Protein AF-A0A7C4VPA8-F1 (afdb_monomer_lite)

Sequence (108 aa):
MKSLGVGVYWDEACSRPVSSLDWGVVEPGAQKNFTFYVRNEGNMPGYLSLSAVNWNPPIASSYMTLTWDYKGQVLEPYKSIKVTLTLLISQDIQGITNFNFDTVIGIG

Secondary structure (DSSP, 8-state):
-----EEEESSTTS-SB----------TT-EEEEEEEEEE-SSS-B-EEEEEEEEESGGGGGTEEEEE------B-TT-EEEEEEEEEE-TT--S-S--EEEEEEEE-

Structure (mmCIF, N/CA/C/O backbone):
data_AF-A0A7C4VPA8-F1
#
_entry.id   AF-A0A7C4VPA8-F1
#
loop_
_atom_site.group_PDB
_atom_site.id
_atom_site.type_symbol
_atom_site.label_atom_id
_atom_site.label_alt_id
_atom_site.label_comp_id
_atom_site.label_asym_id
_atom_site.label_entity_id
_atom_site.label_seq_id
_atom_site.pdbx_PDB_ins_code
_atom_site.Cartn_x
_atom_site.Cartn_y
_atom_site.Cartn_z
_atom_site.occupancy
_atom_site.B_iso_or_equiv
_atom_site.auth_seq_id
_atom_site.auth_comp_id
_atom_site.auth_asym_id
_atom_site.auth_atom_id
_atom_site.pdbx_PDB_model_num
ATOM 1 N N . MET A 1 1 ? 13.398 12.696 -21.814 1.00 53.22 1 MET A N 1
ATOM 2 C CA . MET A 1 1 ? 12.309 12.939 -20.842 1.00 53.22 1 MET A CA 1
ATOM 3 C C . MET A 1 1 ? 12.506 11.975 -19.681 1.00 53.22 1 MET A C 1
ATOM 5 O O . MET A 1 1 ? 12.813 10.819 -19.946 1.00 53.22 1 MET A O 1
ATOM 9 N N . LYS A 1 2 ? 12.423 12.442 -18.432 1.00 66.31 2 LYS A N 1
ATOM 10 C CA . LYS A 1 2 ? 12.457 11.576 -17.243 1.00 66.31 2 LYS A CA 1
ATOM 11 C C . LYS A 1 2 ? 11.022 11.162 -16.927 1.00 66.31 2 LYS A C 1
ATOM 13 O O . LYS A 1 2 ? 10.170 12.042 -16.845 1.00 66.31 2 LYS A O 1
ATOM 18 N N . SER A 1 3 ? 10.760 9.867 -16.796 1.00 69.94 3 SER A N 1
ATOM 19 C CA . SER A 1 3 ? 9.455 9.348 -16.384 1.00 69.94 3 SER A CA 1
ATOM 20 C C . SER A 1 3 ? 9.617 8.613 -15.062 1.00 69.94 3 SER A C 1
ATOM 22 O O . SER A 1 3 ? 10.411 7.679 -14.963 1.00 69.94 3 SER A O 1
ATOM 24 N N . LEU A 1 4 ? 8.869 9.052 -14.053 1.00 76.88 4 LEU A N 1
ATOM 25 C CA . LEU A 1 4 ? 8.659 8.313 -12.815 1.00 76.88 4 LEU A CA 1
ATOM 26 C C . LEU A 1 4 ? 7.308 7.613 -12.936 1.00 76.88 4 LEU A C 1
ATOM 28 O O . LEU A 1 4 ? 6.328 8.226 -13.356 1.00 76.88 4 LEU A O 1
ATOM 32 N N . GLY A 1 5 ? 7.277 6.328 -12.616 1.00 88.00 5 GLY A N 1
ATOM 33 C CA . GLY A 1 5 ? 6.080 5.508 -12.697 1.00 88.00 5 GLY A CA 1
ATOM 34 C C . GLY A 1 5 ? 6.273 4.262 -11.856 1.00 88.00 5 GLY A C 1
ATOM 35 O O . GLY A 1 5 ? 7.365 3.692 -11.826 1.00 88.00 5 GLY A O 1
ATOM 36 N N . VAL A 1 6 ? 5.225 3.860 -11.153 1.00 94.31 6 VAL A N 1
ATOM 37 C CA . VAL A 1 6 ? 5.235 2.659 -10.331 1.00 94.31 6 VAL A CA 1
ATOM 38 C C . VAL A 1 6 ? 3.934 1.905 -10.545 1.00 94.31 6 VAL A C 1
ATOM 40 O O . VAL A 1 6 ? 2.854 2.489 -10.505 1.00 94.31 6 VAL A O 1
ATOM 43 N N . GLY A 1 7 ? 4.059 0.607 -10.792 1.00 95.81 7 GLY A N 1
ATOM 44 C CA . GLY A 1 7 ? 2.936 -0.310 -10.924 1.00 95.81 7 GLY A CA 1
ATOM 45 C C . GLY A 1 7 ? 2.923 -1.301 -9.768 1.00 95.81 7 GLY A C 1
ATOM 46 O O . GLY A 1 7 ? 3.981 -1.705 -9.282 1.00 95.81 7 GLY A O 1
ATOM 47 N N . VAL A 1 8 ? 1.731 -1.710 -9.340 1.00 96.75 8 VAL A N 1
ATOM 48 C CA . VAL A 1 8 ? 1.529 -2.704 -8.277 1.00 96.75 8 VAL A CA 1
ATOM 49 C C . VAL A 1 8 ? 0.746 -3.878 -8.853 1.00 96.75 8 VAL A C 1
ATOM 51 O O . VAL A 1 8 ? -0.290 -3.678 -9.488 1.00 96.75 8 VAL A O 1
ATOM 54 N N . TYR A 1 9 ? 1.234 -5.098 -8.634 1.00 97.62 9 TYR A N 1
ATOM 55 C CA . TYR A 1 9 ? 0.730 -6.310 -9.276 1.00 97.62 9 TYR A CA 1
ATOM 56 C C . TYR A 1 9 ? 0.579 -7.466 -8.296 1.00 97.62 9 TYR A C 1
ATOM 58 O O . TYR A 1 9 ? 1.309 -7.582 -7.312 1.00 97.62 9 TYR A O 1
ATOM 66 N N . TRP A 1 10 ? -0.354 -8.359 -8.613 1.00 95.75 10 TRP A N 1
ATOM 67 C CA . TRP A 1 10 ? -0.565 -9.605 -7.880 1.00 95.75 10 TRP A CA 1
ATOM 68 C C . TRP A 1 10 ? 0.465 -10.688 -8.215 1.00 95.75 10 TRP A C 1
ATOM 70 O O . TRP A 1 10 ? 0.662 -11.611 -7.429 1.00 95.75 10 TRP A O 1
ATOM 80 N N . ASP A 1 11 ? 1.100 -10.602 -9.383 1.00 96.25 11 ASP A N 1
ATOM 81 C CA . ASP A 1 11 ? 2.003 -11.616 -9.919 1.00 96.25 11 ASP A CA 1
ATOM 82 C C . ASP A 1 11 ? 3.373 -11.046 -10.293 1.00 96.25 11 ASP A C 1
ATOM 84 O O . ASP A 1 11 ? 3.518 -9.876 -10.646 1.00 96.25 11 ASP A O 1
ATOM 88 N N . GLU A 1 12 ? 4.379 -11.918 -10.275 1.00 94.44 12 GLU A N 1
ATOM 89 C CA . GLU A 1 12 ? 5.767 -11.569 -10.587 1.00 94.44 12 GLU A CA 1
ATOM 90 C C . GLU A 1 12 ? 5.956 -11.059 -12.018 1.00 94.44 12 GLU A C 1
ATOM 92 O O . GLU A 1 12 ? 6.754 -10.149 -12.250 1.00 94.44 12 GLU A O 1
ATOM 97 N N . ALA A 1 13 ? 5.179 -11.592 -12.968 1.00 95.31 13 ALA A N 1
ATOM 98 C CA . ALA A 1 13 ? 5.215 -11.161 -14.363 1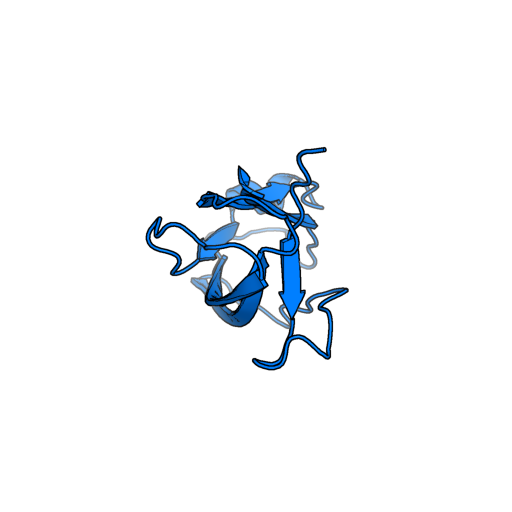.00 95.31 13 ALA A CA 1
ATOM 99 C C . ALA A 1 13 ? 4.617 -9.758 -14.568 1.00 95.31 13 ALA A C 1
ATOM 101 O O . ALA A 1 13 ? 4.693 -9.219 -15.673 1.00 95.31 13 ALA A O 1
ATOM 102 N N . CYS A 1 14 ? 4.075 -9.144 -13.510 1.00 95.25 14 CYS A N 1
ATOM 103 C CA . CYS A 1 14 ? 3.476 -7.817 -13.531 1.00 95.25 14 CYS A CA 1
ATOM 104 C C . CYS A 1 14 ? 2.367 -7.706 -14.590 1.00 95.25 14 CYS A C 1
ATOM 106 O O . CYS A 1 14 ? 2.297 -6.731 -15.341 1.00 95.25 14 CYS A O 1
ATOM 108 N N . SER A 1 15 ? 1.528 -8.744 -14.681 1.00 96.06 15 SER A N 1
ATOM 109 C CA . SER A 1 15 ? 0.459 -8.859 -15.680 1.00 96.06 15 SER A CA 1
ATOM 110 C C . SER A 1 15 ? -0.934 -8.567 -15.114 1.00 96.06 15 SER A C 1
ATOM 112 O O . SER A 1 15 ? -1.838 -8.189 -15.857 1.00 96.06 15 SER A O 1
ATOM 114 N N . ARG A 1 16 ? -1.113 -8.699 -13.795 1.00 96.38 16 ARG A N 1
ATOM 115 C CA . ARG A 1 16 ? -2.381 -8.508 -13.083 1.00 96.38 16 ARG A CA 1
ATOM 116 C C . ARG A 1 16 ? -2.262 -7.319 -12.128 1.00 96.38 16 ARG A C 1
ATOM 118 O O . ARG A 1 16 ? -1.811 -7.506 -10.994 1.00 96.38 16 ARG A O 1
ATOM 125 N N . PRO A 1 17 ? -2.631 -6.102 -12.562 1.00 95.62 17 PRO A N 1
ATOM 126 C CA . PRO A 1 17 ? -2.539 -4.919 -11.717 1.00 95.62 17 PRO A CA 1
ATOM 127 C C . PRO A 1 17 ? -3.482 -5.015 -10.513 1.00 95.62 17 PRO A C 1
ATOM 129 O O . PRO A 1 17 ? -4.555 -5.620 -10.584 1.00 95.62 17 PRO A O 1
ATOM 132 N N . VAL A 1 18 ? -3.080 -4.400 -9.405 1.00 94.19 18 VAL A N 1
ATOM 133 C CA . VAL A 1 18 ? -3.907 -4.255 -8.204 1.00 94.19 18 VAL A CA 1
ATOM 134 C C . VAL A 1 18 ? -4.720 -2.969 -8.324 1.00 94.19 18 VAL A C 1
ATOM 136 O O . VAL A 1 18 ? -4.153 -1.882 -8.335 1.00 94.19 18 VAL A O 1
ATOM 139 N N . SER A 1 19 ? -6.046 -3.082 -8.407 1.00 87.00 19 SER A N 1
ATOM 140 C CA . SER A 1 19 ? -6.958 -1.926 -8.422 1.00 87.00 19 SER A CA 1
ATOM 141 C C . SER A 1 19 ? -7.562 -1.616 -7.052 1.00 87.00 19 SER A C 1
ATOM 143 O O . SER A 1 19 ? -7.933 -0.480 -6.780 1.00 87.00 19 SER A O 1
ATOM 145 N N . SER A 1 20 ? -7.699 -2.631 -6.202 1.00 87.94 20 SER A N 1
ATOM 146 C CA . SER A 1 20 ? -8.305 -2.531 -4.877 1.00 87.94 20 SER A CA 1
ATOM 147 C C . SER A 1 20 ? -7.885 -3.719 -4.022 1.00 87.94 20 SER A C 1
ATOM 149 O O . SER A 1 20 ? -7.603 -4.801 -4.546 1.00 87.94 20 SER A O 1
ATOM 151 N N . LEU A 1 21 ? -7.895 -3.525 -2.708 1.00 88.38 21 LEU A N 1
ATOM 152 C CA . LEU A 1 21 ? -7.587 -4.551 -1.725 1.00 88.38 21 LEU A CA 1
ATOM 153 C C . LEU A 1 21 ? -8.722 -4.647 -0.712 1.00 88.38 21 LEU A C 1
ATOM 155 O O . LEU A 1 21 ? -9.129 -3.632 -0.152 1.00 88.38 21 LEU A O 1
ATOM 159 N N . ASP A 1 22 ? -9.196 -5.863 -0.465 1.00 91.44 22 ASP A N 1
ATOM 160 C CA . ASP A 1 22 ? -10.118 -6.147 0.629 1.00 91.44 22 ASP A CA 1
ATOM 161 C C . ASP A 1 22 ? -9.338 -6.781 1.784 1.00 91.44 22 ASP A C 1
ATOM 163 O O . ASP A 1 22 ? -8.778 -7.869 1.644 1.00 91.44 22 ASP A O 1
ATOM 167 N N . TRP A 1 23 ? -9.286 -6.089 2.922 1.00 90.19 23 TRP A N 1
ATOM 168 C CA . TRP A 1 23 ? -8.641 -6.589 4.139 1.00 90.19 23 TRP A CA 1
ATOM 169 C C . TRP A 1 23 ? -9.464 -7.675 4.851 1.00 90.19 23 TRP A C 1
ATOM 171 O O . TRP A 1 23 ? -8.943 -8.369 5.733 1.00 90.19 23 TRP A O 1
ATOM 181 N N . GLY A 1 24 ? -10.725 -7.848 4.447 1.00 90.12 24 GLY A N 1
ATOM 182 C CA . GLY A 1 24 ? -11.685 -8.757 5.044 1.00 90.12 24 GLY A CA 1
ATOM 183 C C . GLY A 1 24 ? -12.032 -8.376 6.481 1.00 90.12 24 GLY A C 1
ATOM 184 O O . GLY A 1 24 ? -11.854 -7.242 6.925 1.00 90.12 24 GLY A O 1
ATOM 185 N N . VAL A 1 25 ? -12.514 -9.362 7.238 1.00 87.94 25 VAL A N 1
ATOM 186 C CA . VAL A 1 25 ? -12.792 -9.186 8.666 1.00 87.94 25 VAL A CA 1
ATOM 187 C C . VAL A 1 25 ? -11.476 -9.128 9.440 1.00 87.94 25 VAL A C 1
ATOM 189 O O . VAL A 1 25 ? -10.629 -10.031 9.346 1.00 87.94 25 VAL A O 1
ATOM 192 N N . VAL A 1 26 ? -11.324 -8.059 10.217 1.00 89.88 26 VAL A N 1
ATOM 193 C CA . VAL A 1 26 ? -10.206 -7.836 11.132 1.00 89.88 26 VAL A CA 1
ATOM 194 C C . VAL A 1 26 ? -10.723 -7.733 12.560 1.00 89.88 26 VAL A C 1
ATOM 196 O O . VAL A 1 26 ? -11.775 -7.151 12.809 1.00 89.88 26 VAL A O 1
ATOM 199 N N . GLU A 1 27 ? -9.976 -8.311 13.492 1.00 91.81 27 GLU A N 1
ATOM 200 C CA . GLU A 1 27 ? -10.283 -8.277 14.921 1.00 91.81 27 GLU A CA 1
ATOM 201 C C . GLU A 1 27 ? -9.329 -7.305 15.634 1.00 91.81 27 GLU A C 1
ATOM 203 O O . GLU A 1 27 ? -8.244 -7.020 15.111 1.00 91.81 27 GLU A O 1
ATOM 208 N N . PRO A 1 28 ? -9.695 -6.788 16.818 1.00 94.88 28 PRO A N 1
ATOM 209 C CA . PRO A 1 28 ? -8.771 -6.032 17.657 1.00 94.88 28 PRO A CA 1
ATOM 210 C C . PRO A 1 28 ? -7.449 -6.781 17.851 1.00 94.88 28 PRO A C 1
ATOM 212 O O . PRO A 1 28 ? -7.431 -7.981 18.125 1.00 94.88 28 PRO A O 1
ATOM 215 N N . GLY A 1 29 ? -6.330 -6.082 17.653 1.00 95.00 29 GLY A N 1
ATOM 216 C CA . GLY A 1 29 ? -4.998 -6.678 17.749 1.00 95.00 29 GLY A CA 1
ATOM 217 C C . GLY A 1 29 ? -4.559 -7.566 16.596 1.00 95.00 29 GLY A C 1
ATOM 218 O O . GLY A 1 29 ? -3.447 -8.098 16.635 1.00 95.00 29 GLY A O 1
ATOM 219 N N . ALA A 1 30 ? -5.415 -7.774 15.597 1.00 95.31 30 ALA A N 1
ATOM 220 C CA . ALA A 1 30 ? -5.071 -8.601 14.461 1.00 95.31 30 ALA A CA 1
ATOM 221 C C . ALA A 1 30 ? -3.991 -7.941 13.598 1.00 95.31 30 ALA A C 1
ATOM 223 O O . ALA A 1 30 ? -3.870 -6.717 13.494 1.00 95.31 30 ALA A O 1
ATOM 224 N N . GLN A 1 31 ? -3.256 -8.802 12.903 1.00 95.62 31 GLN A N 1
ATOM 225 C CA . GLN A 1 31 ? -2.368 -8.428 11.820 1.00 95.62 31 GLN A CA 1
ATOM 226 C C . GLN A 1 31 ? -2.862 -9.085 10.530 1.00 95.62 31 GLN A C 1
ATOM 228 O O . GLN A 1 31 ? -3.129 -10.290 10.501 1.00 95.62 31 GLN A O 1
ATOM 233 N N . LYS A 1 32 ? -2.963 -8.308 9.450 1.00 95.62 32 LYS A N 1
ATOM 234 C CA . LYS A 1 32 ? -3.258 -8.815 8.104 1.00 95.62 32 LYS A CA 1
ATOM 235 C C . LYS A 1 32 ? -2.118 -8.490 7.159 1.00 95.62 32 LYS A C 1
ATOM 237 O O . LYS A 1 32 ? -1.639 -7.360 7.139 1.00 95.62 32 LYS A O 1
ATOM 242 N N . ASN A 1 33 ? -1.741 -9.470 6.345 1.00 96.38 33 ASN A N 1
ATOM 243 C CA . ASN A 1 33 ? -0.634 -9.353 5.407 1.00 96.38 33 ASN A CA 1
ATOM 244 C C . ASN A 1 33 ? -1.117 -9.615 3.982 1.00 96.38 33 ASN A C 1
ATOM 246 O O .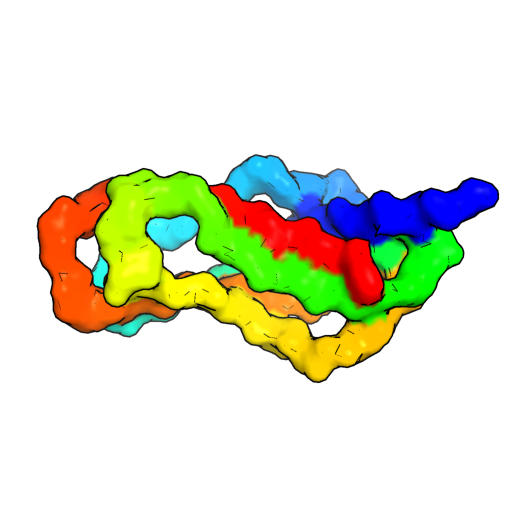 ASN A 1 33 ? -1.833 -10.589 3.749 1.00 96.38 33 ASN A O 1
ATOM 250 N N . PHE A 1 34 ? -0.656 -8.805 3.033 1.00 95.75 34 PHE A N 1
ATOM 251 C CA . PHE A 1 34 ? -0.798 -9.072 1.605 1.00 95.75 34 PHE A CA 1
ATOM 252 C C . PHE A 1 34 ? 0.524 -8.860 0.888 1.00 95.75 34 PHE A C 1
ATOM 254 O O . PHE A 1 34 ? 1.211 -7.865 1.109 1.00 95.75 34 PHE A O 1
ATOM 261 N N . THR A 1 35 ? 0.864 -9.795 0.009 1.00 96.31 35 THR A N 1
ATOM 262 C CA . THR A 1 35 ? 2.105 -9.759 -0.760 1.00 96.31 35 THR A CA 1
ATOM 263 C C . THR A 1 35 ? 1.818 -9.384 -2.207 1.00 96.31 35 THR A C 1
ATOM 265 O O . THR A 1 35 ? 0.918 -9.940 -2.835 1.00 96.31 35 THR A O 1
ATOM 268 N N . PHE A 1 36 ? 2.617 -8.459 -2.730 1.00 96.31 36 PHE A N 1
ATOM 269 C CA . PHE A 1 36 ? 2.493 -7.883 -4.064 1.00 96.31 36 PHE A CA 1
ATOM 270 C C . PHE A 1 36 ? 3.858 -7.752 -4.726 1.00 96.31 36 PHE A C 1
ATOM 272 O O . PHE A 1 36 ? 4.897 -7.842 -4.071 1.00 96.31 36 PHE A O 1
ATOM 279 N N . TYR A 1 37 ? 3.842 -7.461 -6.020 1.00 97.81 37 TYR A N 1
ATOM 280 C CA . TYR A 1 37 ? 5.011 -7.068 -6.788 1.00 97.81 37 TYR A CA 1
ATOM 281 C C . TYR A 1 37 ? 4.888 -5.599 -7.177 1.00 97.81 37 TYR A C 1
ATOM 283 O O . TYR A 1 37 ? 3.904 -5.192 -7.789 1.00 97.81 37 TYR A O 1
ATOM 291 N N . VAL A 1 38 ? 5.890 -4.800 -6.822 1.00 97.31 38 VAL A N 1
ATOM 292 C CA . VAL A 1 38 ? 5.974 -3.382 -7.176 1.00 97.31 38 VAL A CA 1
ATOM 293 C C . VAL A 1 38 ? 7.030 -3.224 -8.257 1.00 97.31 38 VAL A C 1
ATOM 295 O O . VAL A 1 38 ? 8.176 -3.618 -8.048 1.00 97.31 38 VAL A O 1
ATOM 298 N N . ARG A 1 39 ? 6.653 -2.676 -9.413 1.00 97.62 39 ARG A N 1
ATOM 299 C CA . ARG A 1 39 ? 7.543 -2.471 -10.563 1.00 97.62 39 ARG A CA 1
ATOM 300 C C . ARG A 1 39 ? 7.826 -0.996 -10.769 1.00 97.62 39 ARG A C 1
ATOM 302 O O . ARG A 1 39 ? 6.896 -0.197 -10.827 1.00 97.62 39 ARG A O 1
ATOM 309 N N . ASN A 1 40 ? 9.096 -0.656 -10.961 1.00 97.00 40 ASN A N 1
ATOM 310 C CA . ASN A 1 40 ? 9.480 0.644 -11.490 1.00 97.00 40 ASN A CA 1
ATOM 311 C C . ASN A 1 40 ? 9.147 0.679 -12.988 1.00 97.00 40 ASN A C 1
ATOM 313 O O . ASN A 1 40 ? 9.801 0.020 -13.791 1.00 97.00 40 ASN A O 1
ATOM 317 N N . GLU A 1 41 ? 8.110 1.417 -13.363 1.00 95.81 41 GLU A N 1
ATOM 318 C CA . GLU A 1 41 ? 7.708 1.620 -14.762 1.00 95.81 41 GLU A CA 1
ATOM 319 C C . GLU A 1 41 ? 8.374 2.850 -15.393 1.00 95.81 41 GLU A C 1
ATOM 321 O O . GLU A 1 41 ? 8.194 3.140 -16.578 1.00 95.81 41 GLU A O 1
ATOM 326 N N . GLY A 1 42 ? 9.141 3.587 -14.592 1.00 93.62 42 GLY A N 1
ATOM 327 C CA . GLY A 1 42 ? 9.947 4.708 -15.024 1.00 93.62 42 GLY A CA 1
ATOM 328 C C . GLY A 1 42 ? 11.218 4.296 -15.763 1.00 93.62 42 GLY A C 1
ATOM 329 O O . GLY A 1 42 ? 11.564 3.124 -15.896 1.00 93.62 42 GLY A O 1
ATOM 330 N N . ASN A 1 43 ? 11.947 5.309 -16.230 1.00 94.44 43 ASN A N 1
ATOM 331 C CA . ASN A 1 43 ? 13.236 5.145 -16.906 1.00 94.44 43 ASN A CA 1
ATOM 332 C C . ASN A 1 43 ? 14.432 5.561 -16.033 1.00 94.44 43 ASN A C 1
ATOM 334 O O . ASN A 1 43 ? 15.533 5.763 -16.544 1.00 94.44 43 ASN A O 1
ATOM 338 N N . MET A 1 44 ? 14.213 5.702 -14.725 1.00 93.81 44 MET A N 1
ATOM 339 C CA . MET A 1 44 ? 15.230 6.065 -13.742 1.00 93.81 44 MET A CA 1
ATOM 340 C C . MET A 1 44 ? 15.149 5.179 -12.499 1.00 93.81 44 MET A C 1
ATOM 342 O O . MET A 1 44 ? 14.038 4.825 -12.107 1.00 93.81 44 MET A O 1
ATOM 346 N N . PRO A 1 45 ? 16.287 4.854 -11.859 1.00 95.50 45 PRO A N 1
ATOM 347 C CA . PRO A 1 45 ? 16.283 4.212 -10.551 1.00 95.50 45 PRO A CA 1
ATOM 348 C C . PRO A 1 45 ? 15.651 5.134 -9.503 1.00 95.50 45 PRO A C 1
ATOM 350 O O . PRO A 1 45 ? 15.779 6.358 -9.595 1.00 95.50 45 PRO A O 1
ATOM 353 N N . GLY A 1 46 ? 15.000 4.549 -8.501 1.00 95.38 46 GLY A N 1
ATOM 354 C CA . GLY A 1 46 ? 14.385 5.308 -7.416 1.00 95.38 46 GLY A CA 1
ATOM 355 C C . GLY A 1 46 ? 14.093 4.461 -6.187 1.00 95.38 46 GLY A C 1
ATOM 356 O O . GLY A 1 46 ? 14.239 3.235 -6.201 1.00 95.38 46 GLY A O 1
ATOM 357 N N . TYR A 1 47 ? 13.678 5.135 -5.122 1.00 96.62 47 TYR A N 1
ATOM 358 C CA . TYR A 1 47 ? 13.260 4.517 -3.875 1.00 96.62 47 TYR A CA 1
ATOM 359 C C . TYR A 1 47 ? 11.742 4.502 -3.793 1.00 96.62 47 TYR A C 1
ATOM 361 O O . TYR A 1 47 ? 11.075 5.486 -4.111 1.00 96.62 47 TYR A O 1
ATOM 369 N N . LEU A 1 48 ? 11.192 3.382 -3.335 1.00 96.75 48 LEU A N 1
ATOM 370 C CA . LEU A 1 48 ? 9.763 3.279 -3.094 1.00 96.75 48 LEU A CA 1
ATOM 371 C C . LEU A 1 48 ? 9.367 3.992 -1.793 1.00 96.75 48 LEU A C 1
ATOM 373 O O . LEU A 1 48 ? 10.101 3.971 -0.803 1.00 96.75 48 LEU A O 1
ATOM 377 N N . SER A 1 49 ? 8.170 4.570 -1.782 1.00 96.56 49 SER A N 1
ATOM 378 C CA . SER A 1 49 ? 7.523 5.133 -0.595 1.00 96.56 49 SER A CA 1
ATOM 379 C C . SER A 1 49 ? 6.128 4.541 -0.409 1.00 96.56 49 SER A C 1
ATOM 381 O O . SER A 1 49 ? 5.502 4.102 -1.373 1.00 96.56 49 SER A O 1
ATOM 383 N N . LEU A 1 50 ? 5.652 4.515 0.837 1.00 96.75 50 LEU A N 1
ATOM 384 C CA . LEU A 1 50 ? 4.330 4.016 1.208 1.00 96.75 50 LEU A CA 1
ATOM 385 C C . LEU A 1 50 ? 3.612 5.059 2.061 1.00 96.75 50 LEU A C 1
ATOM 387 O O . LEU A 1 50 ? 4.201 5.650 2.966 1.00 96.75 50 LEU A O 1
ATOM 391 N N . SER A 1 51 ? 2.330 5.276 1.792 1.00 95.94 51 SER A N 1
ATOM 392 C CA . SER A 1 51 ? 1.456 6.110 2.613 1.00 95.94 51 SER A CA 1
ATOM 393 C C . SER A 1 51 ? 0.034 5.559 2.618 1.00 95.94 51 SER A C 1
ATOM 395 O O . SER A 1 51 ? -0.432 5.023 1.615 1.00 95.94 51 SER A O 1
ATOM 397 N N . ALA A 1 52 ? -0.653 5.714 3.748 1.00 96.56 52 ALA A N 1
ATOM 398 C CA . ALA A 1 52 ? -2.077 5.436 3.884 1.00 96.56 52 ALA A CA 1
ATOM 399 C C . ALA A 1 52 ? -2.806 6.760 4.128 1.00 96.56 52 ALA A C 1
ATOM 401 O O . ALA A 1 52 ? -2.532 7.443 5.118 1.00 96.56 52 ALA A O 1
ATOM 402 N N . VAL A 1 53 ? -3.695 7.141 3.216 1.00 97.00 53 VAL A N 1
ATOM 403 C CA . VAL A 1 53 ? -4.368 8.449 3.205 1.00 97.00 53 VAL A CA 1
ATOM 404 C C . VAL A 1 53 ? -5.875 8.275 3.052 1.00 97.00 53 VAL A C 1
ATOM 406 O O . VAL A 1 53 ? -6.355 7.167 2.839 1.00 97.00 53 VAL A O 1
ATOM 409 N N . ASN A 1 54 ? -6.635 9.365 3.179 1.00 97.25 54 ASN A N 1
ATOM 410 C CA . ASN A 1 54 ? -8.091 9.359 2.987 1.00 97.25 54 ASN 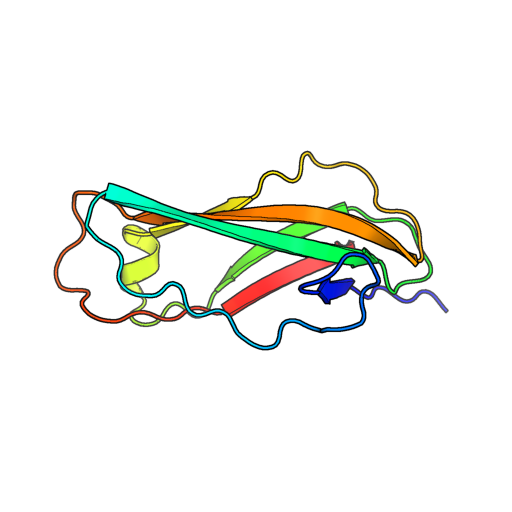A CA 1
ATOM 411 C C . ASN A 1 54 ? -8.826 8.318 3.854 1.00 97.25 54 ASN A C 1
ATOM 413 O O . ASN A 1 54 ? -9.790 7.696 3.417 1.00 97.25 54 ASN A O 1
ATOM 417 N N . TRP A 1 55 ? -8.365 8.129 5.094 1.00 97.31 55 TRP A N 1
ATOM 418 C CA . TRP A 1 55 ? -8.997 7.225 6.050 1.00 97.31 55 TRP A CA 1
ATOM 419 C C . TRP A 1 55 ? -10.457 7.606 6.294 1.00 97.31 55 TRP A C 1
ATOM 421 O O . TRP A 1 55 ? -10.776 8.759 6.594 1.00 97.31 55 TRP A O 1
ATOM 431 N N . ASN A 1 56 ? -11.336 6.616 6.212 1.00 96.00 56 ASN A N 1
ATOM 432 C CA . ASN A 1 56 ? -12.755 6.764 6.472 1.00 96.00 56 ASN A CA 1
ATOM 433 C C . ASN A 1 56 ? -13.264 5.568 7.302 1.00 96.00 56 ASN A C 1
ATOM 435 O O . ASN A 1 56 ? -13.281 4.450 6.784 1.00 96.00 56 ASN A O 1
ATOM 439 N N . PRO A 1 57 ? -13.678 5.777 8.566 1.00 96.38 57 PRO A N 1
ATOM 440 C CA . PRO A 1 57 ? -13.719 7.070 9.255 1.00 96.38 57 PRO A CA 1
ATOM 441 C C . PRO A 1 57 ? -12.304 7.6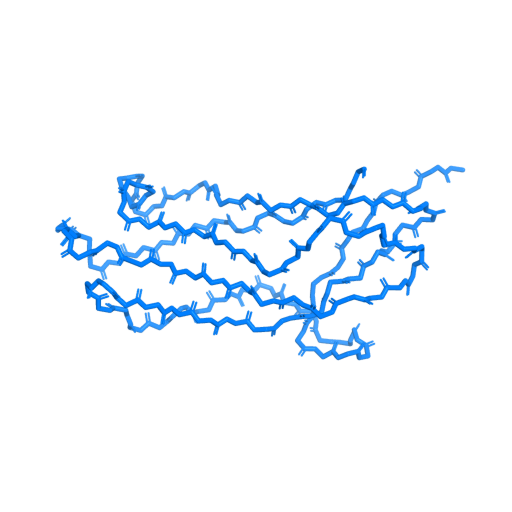23 9.530 1.00 96.38 57 PRO A C 1
ATOM 443 O O . PRO A 1 57 ? -11.385 6.832 9.740 1.00 96.38 57 PRO A O 1
ATOM 446 N N . PRO A 1 58 ? -12.106 8.957 9.604 1.00 96.88 58 PRO A N 1
ATOM 447 C CA . PRO A 1 58 ? -10.779 9.543 9.837 1.00 96.88 58 PRO A CA 1
ATOM 448 C C . PRO A 1 58 ? -10.091 9.057 11.116 1.00 96.88 58 PRO A C 1
ATOM 450 O O . PRO A 1 58 ? -8.875 8.930 11.153 1.00 96.88 58 PRO A O 1
ATOM 453 N N . ILE A 1 59 ? -10.863 8.723 12.154 1.00 95.88 59 ILE A N 1
ATOM 454 C CA . ILE A 1 59 ? -10.328 8.205 13.420 1.00 95.88 59 ILE A CA 1
ATOM 455 C C . ILE A 1 59 ? -9.689 6.809 13.283 1.00 95.88 59 ILE A C 1
ATOM 457 O O . ILE A 1 59 ? -8.925 6.397 14.151 1.00 95.88 59 ILE A O 1
ATOM 461 N N . ALA A 1 60 ? -9.935 6.082 12.185 1.00 96.56 60 ALA A N 1
ATOM 462 C CA . ALA A 1 60 ? -9.330 4.772 11.955 1.00 96.56 60 ALA A CA 1
ATOM 463 C C . ALA A 1 60 ? -7.797 4.825 11.904 1.00 96.56 60 ALA A C 1
ATOM 465 O O . ALA A 1 60 ? -7.151 3.913 12.417 1.00 96.56 60 ALA A O 1
ATOM 466 N N . SER A 1 61 ? -7.206 5.920 11.411 1.00 96.56 61 SER A N 1
ATOM 467 C CA . SER A 1 61 ? -5.747 6.090 11.398 1.00 96.56 61 SER A CA 1
ATOM 468 C C . SER A 1 61 ? -5.124 6.181 12.795 1.00 96.56 61 SER A C 1
ATOM 470 O O . SER A 1 61 ? -3.914 6.053 12.930 1.00 96.56 61 SER A O 1
ATOM 472 N N . SER A 1 62 ? -5.921 6.422 13.842 1.00 96.81 62 SER A N 1
ATOM 473 C CA . SER A 1 62 ? -5.449 6.393 15.233 1.00 96.81 62 SER A CA 1
ATOM 474 C C . SER A 1 62 ? -5.365 4.975 15.803 1.00 96.81 62 SER A C 1
ATOM 476 O O . SER A 1 62 ? -4.688 4.766 16.805 1.00 96.81 62 SER A O 1
ATOM 478 N N . TYR A 1 63 ? -6.036 4.007 15.174 1.00 97.12 63 TYR A N 1
ATOM 479 C CA . TYR A 1 63 ? -6.112 2.617 15.631 1.00 97.12 63 TYR A CA 1
ATOM 480 C C . TYR A 1 63 ? -5.462 1.626 14.672 1.00 97.12 63 TYR A C 1
ATOM 482 O O . TYR A 1 63 ? -5.361 0.446 15.002 1.00 97.12 63 TYR A O 1
ATOM 490 N N . MET A 1 64 ? -5.058 2.069 13.485 1.00 96.69 64 MET A N 1
ATOM 491 C CA . MET A 1 64 ? -4.550 1.200 12.436 1.00 96.69 64 MET A CA 1
ATOM 492 C C . MET A 1 64 ? -3.258 1.754 11.859 1.00 96.69 64 MET A C 1
ATOM 494 O O . MET A 1 64 ? -3.164 2.939 11.546 1.00 96.69 64 MET A O 1
ATOM 498 N N . THR A 1 65 ? -2.289 0.867 11.655 1.00 96.88 65 THR A N 1
ATOM 499 C CA . THR A 1 65 ? -0.995 1.221 11.072 1.00 96.88 65 THR A CA 1
ATOM 500 C C . THR A 1 65 ? -0.721 0.330 9.875 1.00 96.88 65 THR A C 1
ATOM 502 O O . THR A 1 65 ? -0.671 -0.894 10.003 1.00 96.88 65 THR A O 1
ATOM 505 N N . LEU A 1 66 ? -0.511 0.945 8.710 1.00 97.50 66 LEU A N 1
ATOM 506 C CA . LEU A 1 66 ? -0.040 0.252 7.517 1.00 97.50 66 LEU A CA 1
ATOM 507 C C . LEU A 1 66 ? 1.487 0.318 7.448 1.00 97.50 66 LEU A C 1
ATOM 509 O O . LEU A 1 66 ? 2.080 1.393 7.507 1.00 97.50 66 LEU A O 1
ATOM 513 N N . THR A 1 67 ? 2.120 -0.836 7.283 1.00 97.06 67 THR A N 1
ATOM 514 C CA . THR A 1 67 ? 3.568 -0.971 7.098 1.00 97.06 67 THR A CA 1
ATOM 515 C C . THR A 1 67 ? 3.868 -1.922 5.946 1.00 97.06 67 THR A C 1
ATOM 517 O O . THR A 1 67 ? 2.968 -2.549 5.390 1.00 97.06 67 THR A O 1
ATOM 520 N N . TRP A 1 68 ? 5.140 -2.038 5.579 1.00 97.62 68 TRP A N 1
ATOM 521 C CA . TRP A 1 68 ? 5.615 -3.018 4.607 1.00 97.62 68 TRP A CA 1
ATOM 522 C C . TRP A 1 68 ? 7.020 -3.516 4.946 1.00 97.62 68 TRP A C 1
ATOM 524 O O . TRP A 1 68 ? 7.707 -2.947 5.796 1.00 97.62 68 TRP A O 1
ATOM 534 N N . ASP A 1 69 ? 7.459 -4.572 4.271 1.00 97.81 69 ASP A N 1
ATOM 535 C CA . ASP A 1 69 ? 8.781 -5.180 4.450 1.00 97.81 69 ASP A CA 1
ATOM 536 C C . ASP A 1 69 ? 9.895 -4.572 3.572 1.00 97.81 69 ASP A C 1
ATOM 538 O O . ASP A 1 69 ? 11.051 -4.980 3.709 1.00 97.81 69 ASP A O 1
ATOM 542 N N . TYR A 1 70 ? 9.594 -3.581 2.724 1.00 97.50 70 TYR A N 1
ATOM 543 C CA . TYR A 1 70 ? 10.585 -2.888 1.893 1.00 97.50 70 TYR A CA 1
ATOM 544 C C . TYR A 1 70 ? 11.666 -2.207 2.752 1.00 97.50 70 TYR A C 1
ATOM 546 O O . TYR A 1 70 ? 11.367 -1.477 3.698 1.00 97.50 70 TYR A O 1
ATOM 554 N N . LYS A 1 71 ? 12.943 -2.451 2.424 1.00 94.94 71 LYS A N 1
ATOM 555 C CA . LYS A 1 71 ? 14.108 -2.067 3.244 1.00 94.94 71 LYS A CA 1
ATOM 556 C C . LYS A 1 71 ? 14.886 -0.869 2.696 1.00 94.94 71 LYS A C 1
ATOM 558 O O . LYS A 1 71 ? 15.980 -0.593 3.178 1.00 94.94 71 LYS A O 1
ATOM 563 N N . GLY A 1 72 ? 14.336 -0.150 1.717 1.00 94.94 72 GLY A N 1
ATOM 564 C CA . GLY A 1 72 ? 14.992 1.028 1.142 1.00 94.94 72 GLY A CA 1
ATOM 565 C C . GLY A 1 72 ? 16.011 0.713 0.044 1.00 94.94 72 GLY A C 1
ATOM 566 O O . GLY A 1 72 ? 16.873 1.539 -0.23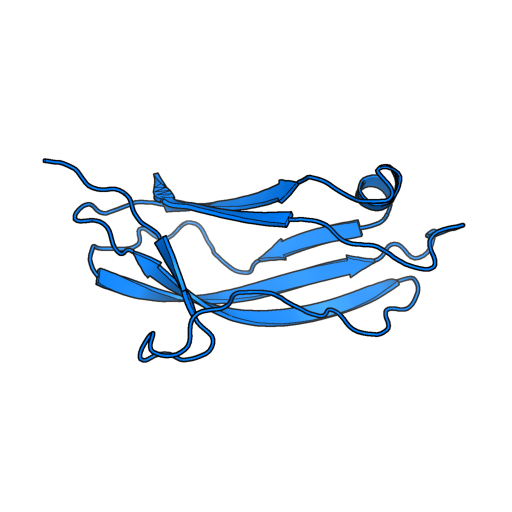3 1.00 94.94 72 GLY A O 1
ATOM 567 N N . GLN A 1 73 ? 15.941 -0.465 -0.579 1.00 95.94 73 GLN A N 1
ATOM 568 C CA . GLN A 1 73 ? 16.771 -0.802 -1.735 1.00 95.94 73 GLN A CA 1
ATOM 569 C C . GLN A 1 73 ? 16.360 -0.017 -2.988 1.00 95.94 73 GLN A C 1
ATOM 571 O O . GLN A 1 73 ? 15.180 0.067 -3.308 1.00 95.94 73 GLN A O 1
ATOM 576 N N . VAL A 1 74 ? 17.334 0.490 -3.745 1.00 96.81 74 VAL A N 1
ATOM 577 C CA . VAL A 1 74 ? 17.077 1.129 -5.046 1.00 96.81 74 VAL A CA 1
ATOM 578 C C . VAL A 1 74 ? 16.389 0.138 -5.988 1.00 96.81 74 VAL A C 1
ATOM 580 O O . VAL A 1 74 ? 16.853 -0.993 -6.150 1.00 96.81 74 VAL A O 1
ATOM 583 N N . LEU A 1 75 ? 15.298 0.566 -6.628 1.00 97.12 75 LEU A N 1
ATOM 584 C CA . LEU A 1 75 ? 14.611 -0.209 -7.655 1.00 97.12 75 LEU A CA 1
ATOM 585 C C . LEU A 1 75 ? 14.982 0.316 -9.044 1.00 97.12 75 LEU A C 1
ATOM 587 O O . LEU A 1 75 ? 14.567 1.404 -9.449 1.00 97.12 75 LEU A O 1
ATOM 591 N N . GLU A 1 76 ? 15.766 -0.472 -9.774 1.00 97.38 76 GLU A N 1
ATOM 592 C CA . GLU A 1 76 ? 16.203 -0.150 -11.135 1.00 97.38 76 GLU A CA 1
ATOM 593 C C . GLU A 1 76 ? 15.029 -0.069 -12.132 1.00 97.38 76 GLU A C 1
ATOM 595 O O . GLU A 1 76 ? 13.991 -0.708 -11.917 1.00 97.38 76 GLU A O 1
ATOM 600 N N . PRO A 1 77 ? 15.179 0.671 -13.248 1.00 96.31 77 PRO A N 1
ATOM 601 C CA . PRO A 1 77 ? 14.158 0.762 -14.289 1.00 96.31 77 PRO A CA 1
ATOM 602 C C . PRO A 1 77 ? 13.660 -0.609 -14.754 1.00 96.31 77 PRO A C 1
ATOM 604 O O . PRO A 1 77 ? 14.451 -1.522 -15.013 1.00 96.31 77 PRO A O 1
ATOM 607 N N . TYR A 1 78 ? 12.339 -0.747 -14.884 1.00 94.50 78 TYR A N 1
ATOM 608 C CA . TYR A 1 78 ? 11.644 -1.958 -15.340 1.00 94.50 78 TYR A CA 1
ATOM 609 C C . TYR A 1 78 ? 11.845 -3.199 -14.460 1.00 94.50 78 TYR A C 1
ATOM 611 O O . TYR A 1 78 ? 11.395 -4.290 -14.823 1.00 94.50 78 TYR A O 1
ATOM 619 N N . LYS A 1 79 ? 12.494 -3.061 -13.298 1.00 96.69 79 LYS A N 1
ATOM 620 C CA . LYS A 1 79 ? 12.603 -4.130 -12.307 1.00 96.69 79 LYS A CA 1
ATOM 621 C C . LYS A 1 79 ? 11.427 -4.096 -11.348 1.00 96.69 79 LYS A C 1
ATOM 623 O O . LYS A 1 79 ? 10.868 -3.040 -11.047 1.00 96.69 79 LYS A O 1
ATOM 628 N N . SER A 1 80 ? 11.060 -5.283 -10.882 1.00 96.75 80 SER A N 1
ATOM 629 C CA . SER A 1 80 ? 10.050 -5.481 -9.855 1.00 96.75 80 SER A CA 1
ATOM 630 C C . SER A 1 80 ? 10.677 -6.002 -8.573 1.00 96.75 80 SER A C 1
ATOM 632 O O . SER A 1 80 ? 11.744 -6.622 -8.576 1.00 96.75 80 SER A O 1
ATOM 634 N N . ILE A 1 81 ? 9.995 -5.741 -7.467 1.00 97.38 81 ILE A N 1
ATOM 635 C CA . ILE A 1 81 ? 10.330 -6.292 -6.168 1.00 97.38 81 ILE A CA 1
ATOM 636 C C . ILE A 1 81 ? 9.076 -6.786 -5.469 1.00 97.38 81 ILE A C 1
ATOM 638 O O . ILE A 1 81 ? 8.024 -6.151 -5.523 1.00 97.38 81 ILE A O 1
ATOM 642 N N . LYS A 1 82 ? 9.197 -7.938 -4.816 1.00 97.75 82 LYS A N 1
ATOM 643 C CA . LYS A 1 82 ? 8.145 -8.477 -3.966 1.00 97.75 82 LYS A CA 1
ATOM 644 C C . LYS A 1 82 ? 8.150 -7.742 -2.629 1.00 97.75 82 LYS A C 1
ATOM 646 O O . LYS A 1 82 ? 9.201 -7.652 -1.997 1.00 97.75 82 LYS A O 1
ATOM 651 N N . VAL A 1 83 ? 6.988 -7.255 -2.211 1.00 97.56 83 VAL A N 1
ATOM 652 C CA . VAL A 1 83 ? 6.780 -6.586 -0.923 1.00 97.56 83 VAL A CA 1
ATOM 653 C C . VAL A 1 83 ? 5.540 -7.138 -0.236 1.00 97.56 83 VAL A C 1
ATOM 655 O O . VAL A 1 83 ? 4.577 -7.529 -0.893 1.00 97.56 83 VAL A O 1
ATOM 658 N N . THR A 1 84 ? 5.547 -7.144 1.088 1.00 97.88 84 THR A N 1
ATOM 659 C CA . THR A 1 84 ? 4.418 -7.546 1.923 1.00 97.88 84 THR A CA 1
ATOM 660 C C . THR A 1 84 ? 3.916 -6.345 2.703 1.00 97.88 84 THR A C 1
ATOM 662 O O . THR A 1 84 ? 4.603 -5.856 3.596 1.00 97.88 84 THR A O 1
ATOM 665 N N . LEU A 1 85 ? 2.711 -5.883 2.377 1.00 97.06 85 LEU A N 1
ATOM 666 C CA . LEU A 1 85 ? 1.971 -4.902 3.161 1.00 97.06 85 LEU A CA 1
ATOM 667 C C . LEU A 1 85 ? 1.390 -5.582 4.397 1.00 97.06 85 LEU A C 1
ATOM 669 O O . LEU A 1 85 ? 0.833 -6.672 4.307 1.00 97.06 85 LEU A O 1
ATOM 673 N N . THR A 1 86 ? 1.517 -4.921 5.537 1.00 97.69 86 THR A N 1
ATOM 674 C CA . THR A 1 86 ? 1.053 -5.383 6.841 1.00 97.69 86 THR A CA 1
ATOM 675 C C . THR A 1 86 ? 0.171 -4.307 7.461 1.00 97.69 86 THR A C 1
ATOM 677 O O . THR A 1 86 ? 0.658 -3.219 7.774 1.00 97.69 86 THR A O 1
ATOM 680 N N . LEU A 1 87 ? -1.112 -4.611 7.646 1.00 97.44 87 LEU A N 1
ATOM 681 C CA . LEU A 1 87 ? -2.045 -3.786 8.407 1.00 97.44 87 LEU A CA 1
ATOM 682 C C . LEU A 1 87 ? -2.128 -4.320 9.837 1.00 97.44 87 LEU A C 1
ATOM 684 O O . LEU A 1 87 ? -2.504 -5.472 10.061 1.00 97.44 87 LEU A O 1
ATOM 688 N N . LEU A 1 88 ? -1.764 -3.470 10.790 1.00 97.00 88 LEU A N 1
ATOM 689 C CA . LEU A 1 88 ? -1.834 -3.736 12.222 1.00 97.00 88 LEU A CA 1
ATOM 690 C C . LEU A 1 88 ? -3.052 -3.023 12.794 1.00 97.00 88 LEU A C 1
ATOM 692 O O . LEU A 1 88 ? -3.207 -1.820 12.576 1.00 97.00 88 LEU A O 1
ATOM 696 N N . ILE A 1 89 ? -3.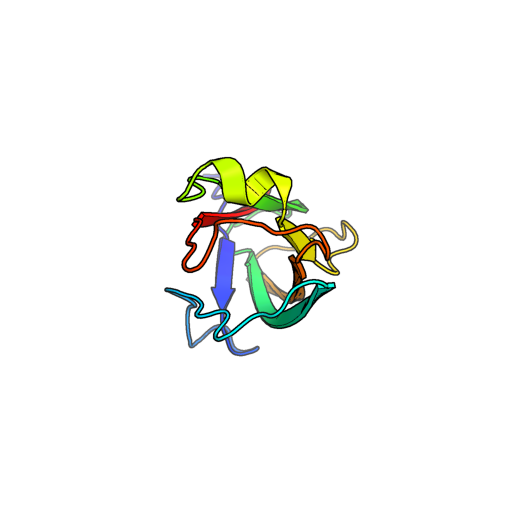885 -3.751 13.533 1.00 96.94 89 ILE A N 1
ATOM 697 C CA . ILE A 1 89 ? -5.058 -3.208 14.218 1.00 96.94 89 ILE A CA 1
ATOM 698 C C . ILE A 1 89 ? -4.759 -3.131 15.712 1.00 96.94 89 ILE A C 1
ATOM 700 O O . ILE A 1 89 ? -4.322 -4.109 16.314 1.00 96.94 89 ILE A O 1
ATOM 704 N N . SER A 1 90 ? -4.997 -1.977 16.327 1.00 97.12 90 SER A N 1
ATOM 705 C CA . SER A 1 90 ? -4.870 -1.808 17.773 1.00 97.12 90 SER A CA 1
ATOM 706 C C . SER A 1 90 ? -5.853 -2.713 18.522 1.00 97.12 90 SER A C 1
ATOM 708 O O . SER A 1 90 ? -6.983 -2.926 18.082 1.00 97.12 90 SER A O 1
ATOM 710 N N . GLN A 1 91 ? -5.434 -3.225 19.680 1.00 96.62 91 GLN A N 1
ATOM 711 C CA . GLN A 1 91 ? -6.318 -3.930 20.618 1.00 96.62 91 GLN A CA 1
ATOM 712 C C . GLN A 1 91 ? -7.395 -2.994 21.194 1.00 96.62 91 GLN A C 1
ATOM 714 O O . GLN A 1 91 ? -8.485 -3.441 21.536 1.00 96.62 91 GLN A O 1
ATOM 719 N N . ASP A 1 92 ? -7.116 -1.689 21.240 1.00 95.50 92 ASP A N 1
ATOM 720 C CA . ASP A 1 92 ? -7.990 -0.672 21.834 1.00 95.50 92 ASP A CA 1
ATOM 721 C C . ASP A 1 92 ? -8.970 -0.052 20.825 1.00 95.50 92 ASP A C 1
ATOM 723 O O . ASP A 1 92 ? -9.561 0.997 21.093 1.00 95.50 92 ASP A O 1
ATOM 727 N N . ILE A 1 93 ? -9.120 -0.649 19.638 1.00 94.94 93 ILE A N 1
ATOM 728 C CA . ILE A 1 93 ? -10.041 -0.144 18.619 1.00 94.94 93 ILE A CA 1
ATOM 729 C C . ILE A 1 93 ? -11.483 -0.144 19.141 1.00 94.94 93 ILE A C 1
ATOM 731 O O . ILE A 1 93 ? -11.994 -1.145 19.639 1.00 94.94 93 ILE A O 1
ATOM 735 N N . GLN A 1 94 ? -12.157 0.999 19.021 1.00 91.69 94 GLN A N 1
ATOM 736 C CA . GLN A 1 94 ? -13.530 1.187 19.485 1.00 91.69 94 GLN A CA 1
ATOM 737 C C . GLN A 1 94 ? -14.335 1.979 18.457 1.00 91.69 94 GLN A C 1
ATOM 739 O O . GLN A 1 94 ? -13.825 2.898 17.821 1.00 91.69 94 GLN A O 1
ATOM 744 N N . GLY A 1 95 ? -15.612 1.627 18.293 1.00 89.44 95 GLY A N 1
ATOM 745 C CA . GLY A 1 95 ? -16.552 2.384 17.457 1.00 89.44 95 GLY A CA 1
ATOM 746 C C . GLY A 1 95 ? -16.311 2.315 15.942 1.00 89.44 95 GLY A C 1
ATOM 747 O O . GLY A 1 95 ? -17.042 2.960 15.195 1.00 89.44 95 GLY A O 1
ATOM 748 N N . ILE A 1 96 ? -15.334 1.533 15.473 1.00 93.38 96 ILE A N 1
ATOM 749 C CA . ILE A 1 96 ? -15.058 1.315 14.047 1.00 93.38 96 ILE A CA 1
ATOM 750 C C . ILE A 1 96 ? -15.500 -0.099 13.679 1.00 93.38 96 ILE A C 1
ATOM 752 O O . ILE A 1 96 ? -14.875 -1.076 14.081 1.00 93.38 96 ILE A O 1
ATOM 756 N N . THR A 1 97 ? -16.580 -0.203 12.909 1.00 90.88 97 THR A N 1
ATOM 757 C CA . THR A 1 97 ? -17.080 -1.479 12.368 1.00 90.88 97 THR A CA 1
ATOM 758 C C . THR A 1 97 ? -16.704 -1.678 10.906 1.00 90.88 97 THR A C 1
ATOM 760 O O . THR A 1 97 ? -16.529 -2.809 10.475 1.00 90.88 97 THR A O 1
ATOM 763 N N . ASN A 1 98 ? -16.540 -0.580 10.163 1.00 93.31 98 ASN A N 1
ATOM 764 C CA . ASN A 1 98 ? -16.136 -0.554 8.764 1.00 93.31 98 ASN A CA 1
ATOM 765 C C . ASN A 1 98 ? -15.081 0.537 8.572 1.00 93.31 98 ASN A C 1
ATOM 767 O O . ASN A 1 98 ? -15.193 1.612 9.167 1.00 93.31 98 ASN A O 1
ATOM 771 N N . PHE A 1 99 ? -14.092 0.282 7.718 1.00 94.38 99 PHE A N 1
ATOM 772 C CA . PHE A 1 99 ? -13.092 1.275 7.346 1.00 94.38 99 PHE A CA 1
ATOM 773 C C . PHE A 1 99 ? -12.669 1.119 5.884 1.00 94.38 99 PHE A C 1
ATOM 775 O O . PHE A 1 99 ? -12.786 0.050 5.291 1.00 94.38 99 PHE A O 1
ATOM 782 N N . ASN A 1 100 ? -12.161 2.203 5.314 1.00 95.69 100 ASN A N 1
ATOM 783 C CA . ASN A 1 100 ? -11.416 2.217 4.063 1.00 95.69 100 ASN A CA 1
ATOM 784 C C . ASN A 1 100 ? -10.352 3.316 4.124 1.00 95.69 100 ASN A C 1
ATOM 786 O O . ASN A 1 100 ? -10.440 4.234 4.941 1.00 95.69 100 ASN A O 1
ATOM 790 N N . PHE A 1 101 ? -9.333 3.184 3.287 1.00 96.44 101 PHE A N 1
ATOM 791 C CA . PHE A 1 101 ? -8.290 4.181 3.086 1.00 96.44 101 PHE A CA 1
ATOM 792 C C . PHE A 1 101 ? -7.618 3.925 1.738 1.00 96.44 101 PHE A C 1
ATOM 794 O O . PHE A 1 101 ? -7.628 2.801 1.227 1.00 96.44 101 PHE A O 1
ATOM 801 N N . ASP A 1 102 ? -6.979 4.954 1.201 1.00 95.62 102 ASP A N 1
ATOM 802 C CA . ASP A 1 102 ? -6.182 4.847 -0.010 1.00 95.62 102 ASP A CA 1
ATOM 803 C C . ASP A 1 102 ? -4.744 4.474 0.346 1.00 95.62 102 ASP A C 1
ATOM 805 O O . ASP A 1 102 ? -4.109 5.096 1.202 1.00 95.62 102 ASP A O 1
ATOM 809 N N . THR A 1 103 ? -4.211 3.466 -0.342 1.00 94.12 103 THR A N 1
ATOM 810 C CA . THR A 1 103 ? -2.788 3.119 -0.269 1.00 94.12 103 THR A CA 1
ATOM 811 C C . THR A 1 103 ? -2.060 3.781 -1.428 1.00 94.12 103 THR A C 1
ATOM 813 O O . THR A 1 103 ? -2.321 3.467 -2.587 1.00 94.12 103 THR A O 1
ATOM 816 N N . VAL A 1 104 ? -1.126 4.677 -1.122 1.00 94.44 104 VAL A N 1
ATOM 817 C CA . VAL A 1 104 ? -0.300 5.359 -2.119 1.00 94.44 104 VAL A CA 1
ATOM 818 C C . VAL A 1 104 ? 1.102 4.773 -2.072 1.00 94.44 104 VAL A C 1
ATOM 820 O O . VAL A 1 104 ? 1.790 4.870 -1.054 1.00 94.44 104 VAL A O 1
ATOM 823 N N . ILE A 1 105 ? 1.518 4.172 -3.186 1.00 94.50 105 ILE A N 1
ATOM 824 C CA . ILE A 1 105 ? 2.895 3.735 -3.412 1.00 94.50 105 ILE A CA 1
ATOM 825 C C . ILE A 1 105 ? 3.508 4.671 -4.446 1.00 94.50 105 ILE A C 1
ATOM 827 O O . ILE A 1 105 ? 2.966 4.830 -5.538 1.00 94.50 105 ILE A O 1
ATOM 831 N N . GLY A 1 106 ? 4.614 5.313 -4.080 1.00 94.06 106 GLY A N 1
ATOM 832 C CA . GLY A 1 106 ? 5.351 6.234 -4.941 1.00 94.06 106 GLY A CA 1
ATOM 833 C C . GLY A 1 106 ? 6.751 5.724 -5.263 1.00 94.06 106 GLY A C 1
ATOM 834 O O . GLY A 1 106 ? 7.243 4.787 -4.634 1.00 94.06 106 GLY A O 1
ATOM 835 N N . ILE A 1 107 ? 7.400 6.372 -6.231 1.00 94.00 107 ILE A N 1
ATOM 836 C CA . ILE A 1 107 ? 8.828 6.208 -6.514 1.00 94.00 107 ILE A CA 1
ATOM 837 C C . ILE A 1 107 ? 9.473 7.582 -6.723 1.00 94.00 107 ILE A C 1
ATOM 839 O O . ILE A 1 107 ? 8.900 8.424 -7.422 1.00 94.00 107 ILE A O 1
ATOM 843 N N . GLY A 1 108 ? 10.636 7.816 -6.107 1.00 90.50 108 GLY A N 1
ATOM 844 C CA . GLY A 1 108 ? 11.359 9.092 -6.167 1.00 90.50 108 GLY A CA 1
ATOM 845 C C . GLY A 1 108 ? 12.826 9.007 -5.778 1.00 90.50 108 GLY A C 1
ATOM 846 O O . GLY A 1 108 ? 13.277 7.914 -5.362 1.00 90.50 108 GLY A O 1
#

pLDDT: mean 94.18, std 6.17, range [53.22, 97.88]

Foldseek 3Di:
DWDWDKFKALDQVSPHGDPDDDQDDDAAFDKGKDKIKMFGQIQAKWWKDKDWAPKVVPCQCVFKDKDKPDDGDIHHHGDIDMMMIMIGGHNPDDPPPDMDTDMDMGTD

Radius of gyration: 15.16 Å; chains: 1; bounding box: 34×25×43 Å